Protein AF-A0A1H6VCT8-F1 (afdb_monomer)

Mean predicted aligned error: 5.09 Å

pLDDT: mean 87.98, std 8.82, range [51.94, 96.19]

Solvent-accessible surface area (backbone atoms only — not comparable to full-atom values): 5072 Å² total; per-residue (Å²): 130,86,76,87,53,93,90,56,72,68,32,26,69,45,36,81,52,72,86,54,20,77,40,52,55,75,88,52,84,38,70,46,77,66,42,84,67,85,77,36,32,44,31,33,34,51,40,63,90,72,39,46,74,32,55,23,43,39,30,79,45,73,96,67,20,35,36,43,33,40,37,60,88,94,50,69,50,73,45,78,43,71,60,89,128

Structure (mmCIF, N/CA/C/O backbone):
data_AF-A0A1H6VCT8-F1
#
_entry.id   AF-A0A1H6VCT8-F1
#
loop_
_atom_site.group_PDB
_atom_site.id
_atom_site.type_symbol
_atom_site.label_atom_id
_atom_site.label_alt_id
_atom_site.label_comp_id
_atom_site.label_asym_id
_atom_site.label_entity_id
_atom_site.label_seq_id
_atom_site.pdbx_PDB_ins_code
_atom_site.Cartn_x
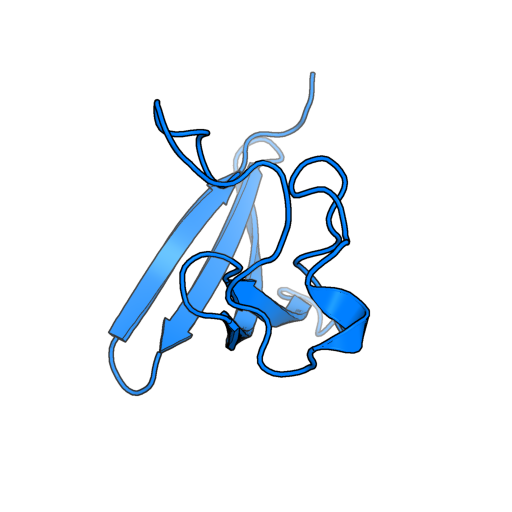_atom_site.Cartn_y
_atom_site.Cartn_z
_atom_site.occupancy
_atom_site.B_iso_or_equiv
_atom_site.auth_seq_id
_atom_site.auth_comp_id
_atom_site.auth_asym_id
_atom_site.auth_atom_id
_atom_site.pdbx_PDB_model_num
ATOM 1 N N . MET A 1 1 ? 3.917 8.835 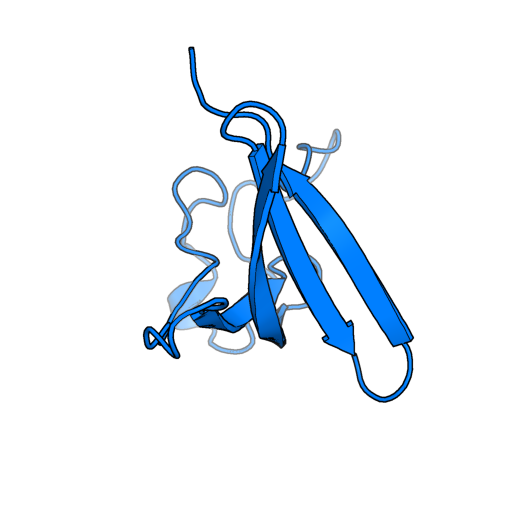-0.758 1.00 51.94 1 MET A N 1
ATOM 2 C CA . MET A 1 1 ? 4.455 8.736 -2.132 1.00 51.94 1 MET A CA 1
ATOM 3 C C . MET A 1 1 ? 5.928 8.375 -2.095 1.00 51.94 1 MET A C 1
ATOM 5 O O . MET A 1 1 ? 6.671 8.958 -1.309 1.00 51.94 1 MET A O 1
ATOM 9 N N . VAL A 1 2 ? 6.344 7.416 -2.922 1.00 59.94 2 VAL A N 1
ATOM 10 C CA . VAL A 1 2 ? 7.765 7.206 -3.220 1.00 59.94 2 VAL A CA 1
ATOM 11 C C . VAL A 1 2 ? 8.211 8.432 -4.009 1.00 59.94 2 VAL A C 1
ATOM 13 O O . VAL A 1 2 ? 7.715 8.665 -5.105 1.00 59.94 2 VAL A O 1
ATOM 16 N N . LYS A 1 3 ? 9.065 9.275 -3.422 1.00 63.03 3 LYS A N 1
ATOM 17 C CA . LYS A 1 3 ? 9.623 10.416 -4.153 1.00 63.03 3 LYS A CA 1
ATOM 18 C C . LYS A 1 3 ? 10.491 9.866 -5.295 1.00 63.03 3 LYS A C 1
ATOM 20 O O . LYS A 1 3 ? 11.369 9.047 -4.995 1.00 63.03 3 LYS A O 1
ATOM 25 N N . PRO A 1 4 ? 10.262 10.274 -6.558 1.00 63.06 4 PRO A N 1
ATOM 26 C CA . PRO A 1 4 ? 11.150 9.920 -7.657 1.00 63.06 4 PRO A CA 1
ATOM 27 C C . PRO A 1 4 ? 12.571 10.366 -7.311 1.00 63.06 4 PRO A C 1
ATOM 29 O O . PRO A 1 4 ? 12.771 11.489 -6.847 1.00 63.06 4 PRO A O 1
ATOM 32 N N . ARG A 1 5 ? 13.551 9.479 -7.483 1.00 68.31 5 ARG A N 1
ATOM 33 C CA . ARG A 1 5 ? 14.969 9.837 -7.366 1.00 68.31 5 ARG A CA 1
ATOM 34 C C . ARG A 1 5 ? 15.531 10.010 -8.778 1.00 68.31 5 ARG A C 1
ATOM 36 O O . ARG A 1 5 ? 15.137 9.234 -9.650 1.00 68.31 5 ARG A O 1
ATOM 43 N N . PRO A 1 6 ? 16.446 10.961 -9.017 1.00 74.75 6 PRO A N 1
ATOM 44 C CA . PRO A 1 6 ? 17.202 10.999 -10.265 1.00 74.75 6 PRO A CA 1
ATOM 45 C C . PRO A 1 6 ? 17.845 9.629 -10.534 1.00 74.75 6 PRO 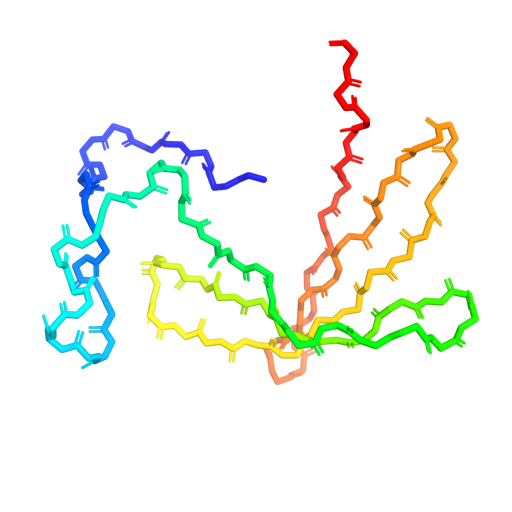A C 1
ATOM 47 O O . PRO A 1 6 ? 18.455 9.052 -9.635 1.00 74.75 6 PRO A O 1
ATOM 50 N N . GLY A 1 7 ? 17.639 9.076 -11.732 1.00 76.38 7 GLY A N 1
ATOM 51 C CA . GLY A 1 7 ? 18.131 7.744 -12.110 1.00 76.38 7 GLY A CA 1
ATOM 52 C C . GLY A 1 7 ? 17.320 6.553 -11.577 1.00 76.38 7 GLY A C 1
ATOM 53 O O . GLY A 1 7 ? 17.725 5.411 -11.784 1.00 76.38 7 GLY A O 1
ATOM 54 N N . ALA A 1 8 ? 16.186 6.771 -10.900 1.00 77.56 8 ALA A N 1
ATOM 55 C CA . ALA A 1 8 ? 15.305 5.668 -10.520 1.00 77.56 8 ALA A CA 1
ATOM 56 C C . ALA A 1 8 ? 14.668 5.019 -11.766 1.00 77.56 8 ALA A C 1
ATOM 58 O O . ALA A 1 8 ? 14.257 5.742 -12.678 1.00 77.56 8 ALA A O 1
ATOM 59 N N . PRO A 1 9 ? 14.527 3.680 -11.797 1.00 81.44 9 PRO A N 1
ATOM 60 C CA . PRO A 1 9 ? 13.823 2.988 -12.870 1.00 81.44 9 PRO A CA 1
ATOM 61 C C . PRO A 1 9 ? 12.407 3.537 -13.070 1.00 81.44 9 PRO A C 1
ATOM 63 O O . PRO A 1 9 ? 11.672 3.753 -12.104 1.00 81.44 9 PRO A O 1
ATOM 66 N N . ALA A 1 10 ? 12.013 3.729 -14.330 1.00 88.69 10 ALA A N 1
ATOM 67 C CA . ALA A 1 10 ? 10.657 4.156 -14.682 1.00 88.69 10 ALA A CA 1
ATOM 68 C C . ALA A 1 10 ? 9.611 3.046 -14.463 1.00 88.69 10 ALA A C 1
ATOM 70 O O . ALA A 1 10 ? 8.414 3.328 -14.364 1.00 88.69 10 ALA A O 1
ATOM 71 N N . THR A 1 11 ? 10.062 1.792 -14.364 1.00 92.88 11 THR A N 1
ATOM 72 C CA . THR A 1 11 ? 9.230 0.595 -14.218 1.00 92.88 11 THR A CA 1
ATOM 73 C C . THR A 1 11 ? 9.606 -0.224 -12.983 1.00 92.88 11 THR A C 1
ATOM 75 O O . THR A 1 11 ? 10.683 -0.045 -12.415 1.00 92.88 11 THR A O 1
ATOM 78 N N . ASP A 1 12 ? 8.722 -1.130 -12.563 1.00 92.62 12 ASP A N 1
ATOM 79 C CA . ASP A 1 12 ? 8.819 -1.962 -11.352 1.00 92.62 12 ASP A CA 1
ATOM 80 C C . ASP A 1 12 ? 9.890 -3.076 -11.425 1.00 92.62 12 ASP A C 1
ATOM 82 O O . ASP A 1 12 ? 9.634 -4.242 -11.137 1.00 92.62 12 ASP A O 1
ATOM 86 N N . VAL A 1 13 ? 11.120 -2.740 -11.820 1.00 94.19 13 VAL A N 1
ATOM 87 C CA . VAL A 1 13 ? 12.206 -3.696 -12.117 1.00 94.19 13 VAL A CA 1
ATOM 88 C C . VAL A 1 13 ? 1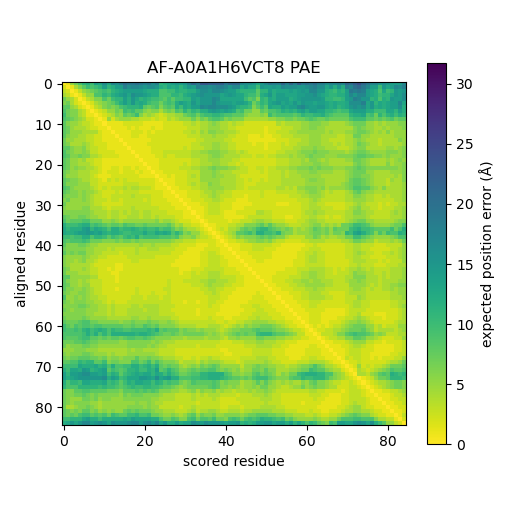2.562 -4.644 -10.967 1.00 94.19 13 VAL A C 1
ATOM 90 O O . VAL A 1 13 ? 13.064 -5.737 -11.216 1.00 94.19 13 VAL A O 1
ATOM 93 N N . ASN A 1 14 ? 12.285 -4.252 -9.721 1.00 93.12 14 ASN A N 1
ATOM 94 C CA . ASN A 1 14 ? 12.575 -5.059 -8.535 1.00 93.12 14 ASN A CA 1
ATOM 95 C C . ASN A 1 14 ? 11.458 -6.050 -8.193 1.00 93.12 14 ASN A C 1
ATOM 97 O O . ASN A 1 14 ? 11.591 -6.783 -7.212 1.00 93.12 14 ASN A O 1
ATOM 101 N N . ASN A 1 15 ? 10.356 -6.074 -8.949 1.00 94.69 15 ASN A N 1
ATOM 102 C CA . ASN A 1 15 ? 9.263 -6.989 -8.665 1.00 94.69 15 ASN A CA 1
ATOM 103 C C . ASN A 1 15 ? 9.759 -8.450 -8.725 1.00 94.69 15 ASN A C 1
ATOM 105 O O . ASN A 1 15 ? 10.428 -8.831 -9.697 1.00 94.69 15 ASN A O 1
ATOM 109 N N . PRO A 1 16 ? 9.460 -9.290 -7.718 1.00 94.12 16 PRO A N 1
ATOM 110 C CA . PRO A 1 16 ? 9.835 -10.700 -7.751 1.00 94.12 16 PRO A CA 1
ATOM 111 C C . PRO A 1 16 ? 9.211 -11.434 -8.944 1.00 94.12 16 PRO A C 1
ATOM 113 O O . PRO A 1 16 ? 9.869 -12.294 -9.528 1.00 94.12 16 PRO A O 1
ATOM 116 N N . ASP A 1 17 ? 7.999 -11.055 -9.360 1.00 94.81 17 ASP A N 1
ATOM 117 C CA . ASP A 1 17 ? 7.381 -11.561 -10.581 1.00 94.81 17 ASP A CA 1
ATOM 118 C C . ASP A 1 17 ? 7.909 -10.797 -11.804 1.00 94.81 17 ASP A C 1
ATOM 120 O O . ASP A 1 17 ? 7.652 -9.604 -11.989 1.00 94.81 17 ASP A O 1
ATOM 124 N N . ALA A 1 18 ? 8.623 -11.510 -12.677 1.00 94.50 18 ALA A N 1
ATOM 125 C CA . ALA A 1 18 ? 9.177 -10.963 -13.910 1.00 94.50 18 ALA A CA 1
ATOM 126 C C . ALA A 1 18 ? 8.111 -10.332 -14.821 1.00 94.50 18 ALA A C 1
ATOM 128 O O . ALA A 1 18 ? 8.397 -9.336 -15.486 1.00 94.50 18 ALA A O 1
ATOM 129 N N . LYS A 1 19 ? 6.876 -10.851 -14.813 1.00 96.19 19 LYS A N 1
ATOM 130 C CA . LYS A 1 19 ? 5.771 -10.332 -15.635 1.00 96.19 19 LYS A CA 1
ATOM 131 C C . LYS A 1 19 ? 5.311 -8.947 -15.183 1.00 96.19 19 LYS A C 1
ATOM 133 O O . LYS A 1 19 ? 4.776 -8.184 -15.980 1.00 96.19 19 LYS A O 1
ATOM 138 N N . LEU A 1 20 ? 5.531 -8.604 -13.914 1.00 94.56 20 LEU A N 1
ATOM 139 C CA . LEU A 1 20 ? 5.119 -7.325 -13.340 1.00 94.56 20 LEU A CA 1
ATOM 140 C C . LEU A 1 20 ? 6.191 -6.235 -13.480 1.00 94.56 20 LEU A C 1
ATOM 142 O O . LEU A 1 20 ? 5.868 -5.059 -13.324 1.00 94.56 20 LEU A O 1
ATOM 146 N N . ARG A 1 21 ? 7.434 -6.589 -13.843 1.00 94.81 21 ARG A N 1
ATOM 147 C CA . ARG A 1 21 ? 8.573 -5.652 -13.911 1.00 94.81 21 ARG A CA 1
ATOM 148 C C . ARG A 1 21 ? 8.445 -4.550 -14.961 1.00 94.81 21 ARG A C 1
ATOM 150 O O . ARG A 1 21 ? 9.107 -3.521 -14.852 1.00 94.81 21 ARG A O 1
ATOM 157 N N . ALA A 1 22 ? 7.597 -4.752 -15.967 1.00 94.12 22 ALA A N 1
ATO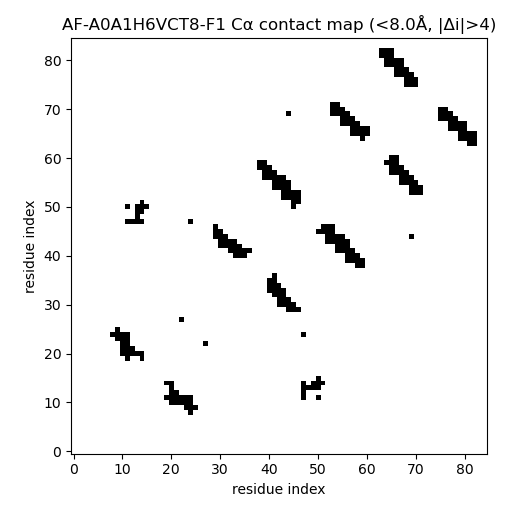M 158 C CA . ALA A 1 22 ? 7.333 -3.770 -17.017 1.00 94.12 22 ALA A CA 1
ATOM 159 C C . ALA A 1 22 ? 6.313 -2.690 -16.604 1.00 94.12 22 ALA A C 1
ATOM 161 O O . ALA A 1 22 ? 6.108 -1.726 -17.338 1.00 94.12 22 ALA A O 1
ATOM 162 N N . ARG A 1 23 ? 5.660 -2.827 -15.440 1.00 93.94 23 ARG A N 1
ATOM 163 C CA . ARG A 1 23 ? 4.644 -1.870 -14.982 1.00 93.94 23 ARG A CA 1
ATOM 164 C C . ARG A 1 23 ? 5.263 -0.500 -14.684 1.00 93.94 23 ARG A C 1
ATOM 166 O O . ARG A 1 23 ? 6.290 -0.460 -14.006 1.00 93.94 23 ARG A O 1
ATOM 173 N N . PRO A 1 24 ? 4.630 0.613 -15.095 1.00 92.19 24 PRO A N 1
ATOM 174 C CA . PRO A 1 24 ? 5.074 1.954 -14.725 1.00 92.19 24 PRO A CA 1
ATOM 175 C C . PRO A 1 24 ? 5.066 2.172 -13.206 1.00 92.19 24 PRO A C 1
ATOM 177 O O . PRO A 1 24 ? 4.136 1.753 -12.517 1.00 92.19 24 PRO A O 1
ATOM 180 N N . MET A 1 25 ? 6.077 2.873 -12.685 1.00 89.44 25 MET A N 1
ATOM 181 C CA . MET A 1 25 ? 6.136 3.251 -11.264 1.00 89.44 25 MET A CA 1
ATOM 182 C C . MET A 1 25 ? 5.057 4.273 -10.883 1.00 89.44 25 MET A C 1
ATOM 184 O O . MET A 1 25 ? 4.528 4.250 -9.771 1.00 89.44 25 MET A O 1
ATOM 188 N N . ILE A 1 26 ? 4.730 5.188 -11.796 1.00 88.19 26 ILE A N 1
ATOM 189 C CA . ILE A 1 26 ? 3.658 6.167 -11.602 1.00 88.19 26 ILE A CA 1
ATOM 190 C C . ILE A 1 26 ? 2.314 5.497 -11.888 1.00 88.19 26 ILE A C 1
ATOM 192 O O . ILE A 1 26 ? 2.161 4.810 -12.892 1.00 88.19 26 ILE A O 1
ATOM 196 N N . GLY A 1 27 ? 1.345 5.689 -10.988 1.00 87.56 27 GLY A N 1
ATOM 197 C CA . GLY A 1 27 ? 0.041 5.019 -11.050 1.00 87.56 27 GLY A CA 1
ATOM 198 C C . GLY A 1 27 ? 0.035 3.604 -10.462 1.00 87.56 27 GLY A C 1
ATOM 199 O O . GLY A 1 27 ? -1.007 2.956 -10.440 1.00 87.56 27 GLY A O 1
ATOM 200 N N . LEU A 1 28 ? 1.172 3.124 -9.946 1.00 90.81 28 LEU A N 1
ATOM 201 C CA . LEU A 1 28 ? 1.280 1.797 -9.352 1.00 90.81 28 LEU A CA 1
ATOM 202 C C . LEU A 1 28 ? 0.407 1.683 -8.084 1.00 90.81 28 LEU A C 1
ATOM 204 O O . LEU A 1 28 ? 0.637 2.426 -7.122 1.00 90.81 28 LEU A O 1
ATOM 208 N N . PRO A 1 29 ? -0.545 0.735 -8.012 1.00 91.31 29 PRO A N 1
ATOM 209 C CA . PRO A 1 29 ? -1.266 0.469 -6.775 1.00 91.31 29 PRO A CA 1
ATOM 210 C C . PRO A 1 29 ? -0.311 -0.172 -5.763 1.00 91.31 29 PRO A C 1
ATOM 212 O O . PRO A 1 29 ? 0.148 -1.300 -5.951 1.00 91.31 29 PRO A O 1
ATOM 215 N N . ILE A 1 30 ? 0.004 0.566 -4.695 1.00 92.06 30 ILE A N 1
ATOM 216 C CA . ILE A 1 30 ? 0.891 0.101 -3.615 1.00 92.06 30 ILE A CA 1
ATOM 217 C C . ILE A 1 30 ? 0.141 -0.334 -2.356 1.00 92.06 30 ILE A C 1
ATOM 219 O O . ILE A 1 30 ? 0.734 -0.998 -1.516 1.00 92.06 30 ILE A O 1
ATOM 223 N N . LEU A 1 31 ? -1.131 0.034 -2.202 1.00 93.06 31 LEU A N 1
ATOM 224 C CA . LEU A 1 31 ? -1.984 -0.392 -1.092 1.00 93.06 31 LEU A CA 1
ATOM 225 C C . LEU A 1 31 ? -2.952 -1.463 -1.593 1.00 93.06 31 LEU A C 1
ATOM 227 O O . LEU A 1 31 ? -3.580 -1.277 -2.633 1.00 93.06 31 LEU A O 1
ATOM 231 N N . SER A 1 32 ? -3.076 -2.576 -0.871 1.00 94.50 32 SER A N 1
ATOM 232 C CA . SER A 1 32 ? -3.975 -3.665 -1.261 1.00 94.50 32 SER A CA 1
ATOM 233 C C . SER A 1 32 ? -4.530 -4.440 -0.069 1.00 94.50 32 SER A C 1
ATOM 235 O O . SER A 1 32 ? -3.907 -4.518 0.993 1.00 94.50 32 SER A O 1
ATOM 237 N N . GLY A 1 33 ? -5.721 -5.017 -0.263 1.00 94.69 33 GLY A N 1
ATOM 238 C CA . GLY A 1 33 ? -6.370 -5.899 0.710 1.00 94.69 33 GLY A CA 1
ATOM 239 C C . GLY A 1 33 ? -6.701 -5.218 2.035 1.00 94.69 33 GLY A C 1
ATOM 240 O O . GLY A 1 33 ? -6.539 -5.837 3.081 1.00 94.69 33 GLY A O 1
ATOM 241 N N . PHE A 1 34 ? -7.084 -3.940 1.998 1.00 94.44 34 PHE A N 1
ATOM 242 C CA . PHE A 1 34 ? -7.495 -3.227 3.199 1.00 94.44 34 PHE A CA 1
ATOM 243 C C . PHE A 1 34 ? -8.923 -3.598 3.589 1.00 94.44 34 PHE A C 1
ATOM 245 O O . PHE A 1 34 ? -9.833 -3.500 2.770 1.00 94.44 34 PHE A O 1
ATOM 252 N N . SER A 1 35 ? -9.102 -3.983 4.847 1.00 94.19 35 SER A N 1
ATOM 253 C CA . SER A 1 35 ? -10.404 -4.135 5.492 1.00 94.19 35 SER A CA 1
ATOM 254 C C . SER A 1 35 ? -10.587 -3.051 6.547 1.00 94.19 35 SER A C 1
ATOM 256 O O . SER A 1 35 ? -9.636 -2.720 7.263 1.00 94.19 35 SER A O 1
ATOM 258 N N . ASP A 1 36 ? -11.804 -2.525 6.650 1.00 90.44 36 ASP A N 1
ATOM 259 C CA . ASP A 1 36 ? -12.193 -1.605 7.716 1.00 90.44 36 ASP A CA 1
ATOM 260 C C . ASP A 1 36 ? -12.330 -2.356 9.044 1.00 90.44 36 ASP A C 1
ATOM 262 O O . ASP A 1 36 ? -13.020 -3.373 9.115 1.00 90.44 36 ASP A O 1
ATOM 266 N N . ALA A 1 37 ? -11.626 -1.883 10.070 1.00 84.31 37 ALA A N 1
ATOM 267 C CA . ALA A 1 37 ? -11.684 -2.398 11.433 1.00 84.31 37 ALA A CA 1
ATOM 268 C C . ALA A 1 37 ? -12.178 -1.323 12.424 1.00 84.31 37 ALA A C 1
ATOM 270 O O . ALA A 1 37 ? -11.866 -1.384 13.613 1.00 84.31 37 ALA A O 1
ATOM 271 N N . GLY A 1 38 ? -12.935 -0.330 11.944 1.00 86.25 38 GLY A N 1
ATOM 272 C CA . GLY A 1 38 ? -13.488 0.767 12.732 1.00 86.25 38 GLY A CA 1
ATOM 273 C C . GLY A 1 38 ? -12.565 1.981 12.739 1.00 86.25 38 GLY A C 1
ATOM 274 O O . GLY A 1 38 ? -12.694 2.882 11.914 1.00 86.25 38 GLY A O 1
ATOM 275 N N . GLU A 1 39 ? -11.624 2.028 13.682 1.00 87.44 39 GLU A N 1
ATOM 276 C CA . GLU A 1 39 ? -10.708 3.175 13.826 1.00 87.44 39 GLU A CA 1
ATOM 277 C C . GLU A 1 39 ? -9.514 3.128 12.859 1.00 87.44 39 GLU A C 1
ATOM 279 O O . GLU A 1 39 ? -8.835 4.132 12.614 1.00 87.44 39 GLU A O 1
ATOM 284 N N . GLU A 1 40 ? -9.249 1.954 12.294 1.00 93.31 40 GLU A N 1
ATOM 285 C CA . GLU A 1 40 ? -8.108 1.699 11.432 1.00 93.31 40 GLU A CA 1
ATOM 286 C C . GLU A 1 40 ? -8.476 0.763 10.282 1.00 93.31 40 GLU A C 1
ATOM 288 O O . GLU A 1 40 ? -9.334 -0.110 10.406 1.00 93.31 40 GLU A O 1
ATOM 293 N N . TRP A 1 41 ? -7.757 0.894 9.171 1.00 95.12 41 TRP A N 1
ATOM 294 C CA . TRP A 1 41 ? -7.784 -0.086 8.095 1.00 95.12 41 TRP A CA 1
ATOM 295 C C . TR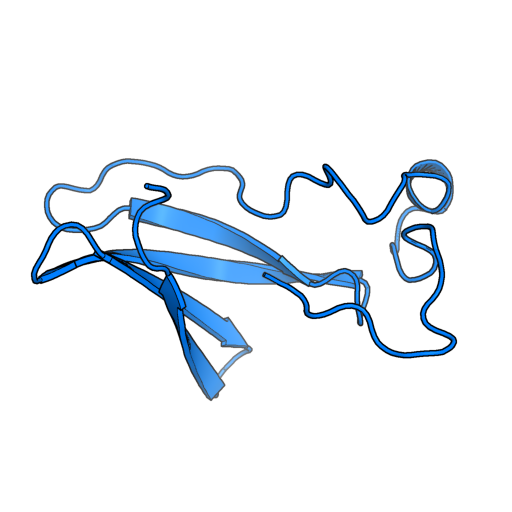P A 1 41 ? -6.513 -0.916 8.130 1.00 95.12 41 TRP A C 1
ATOM 297 O O . TRP A 1 41 ? -5.401 -0.387 8.227 1.00 95.12 41 TRP A O 1
ATOM 307 N N . ARG A 1 42 ? -6.664 -2.230 7.993 1.00 94.31 42 ARG A N 1
ATOM 308 C CA . ARG A 1 42 ? -5.549 -3.183 8.003 1.00 94.31 42 ARG A CA 1
ATOM 309 C C . ARG A 1 42 ? -5.438 -3.843 6.643 1.00 94.31 42 ARG A C 1
ATOM 311 O O . ARG A 1 42 ? -6.429 -4.326 6.117 1.00 94.31 42 ARG A O 1
ATOM 318 N N . GLY A 1 43 ? -4.232 -3.867 6.089 1.00 94.56 43 GLY A N 1
ATOM 319 C CA . GLY A 1 43 ? -3.975 -4.410 4.760 1.00 94.56 43 GLY A CA 1
ATOM 320 C C . GLY A 1 43 ? -2.489 -4.596 4.495 1.00 94.56 43 GLY A C 1
ATOM 321 O O . GLY A 1 43 ? -1.698 -4.891 5.403 1.00 94.56 43 GLY A O 1
ATOM 322 N N . ARG A 1 44 ? -2.089 -4.439 3.233 1.00 94.25 44 ARG A N 1
ATOM 323 C CA . ARG A 1 44 ? -0.700 -4.588 2.792 1.00 94.25 44 ARG A CA 1
ATOM 324 C C . ARG A 1 44 ? -0.222 -3.365 2.025 1.00 94.25 44 ARG A C 1
ATOM 326 O O . ARG A 1 44 ? -0.986 -2.737 1.298 1.00 94.25 44 ARG A O 1
ATOM 333 N N . ILE A 1 45 ? 1.066 -3.066 2.169 1.00 93.00 45 ILE A N 1
ATOM 334 C CA . ILE A 1 45 ? 1.768 -2.048 1.385 1.00 93.00 45 ILE A CA 1
ATOM 335 C C . ILE A 1 45 ? 2.922 -2.681 0.608 1.00 93.00 45 ILE A C 1
ATOM 337 O O . ILE A 1 45 ? 3.729 -3.408 1.184 1.00 93.00 45 ILE A O 1
ATOM 341 N N . TYR A 1 46 ? 2.995 -2.428 -0.695 1.00 92.44 46 TYR A N 1
ATOM 342 C CA . TYR A 1 46 ? 4.092 -2.836 -1.571 1.00 92.44 46 TYR A CA 1
ATOM 343 C C . TYR A 1 46 ? 5.161 -1.740 -1.654 1.00 92.44 46 TYR A C 1
ATOM 345 O O . TYR A 1 46 ? 4.838 -0.569 -1.858 1.00 92.44 46 TYR A O 1
ATOM 353 N N . ASP A 1 47 ? 6.430 -2.122 -1.510 1.00 89.75 47 ASP A N 1
ATOM 354 C CA . ASP A 1 47 ? 7.582 -1.253 -1.735 1.00 89.75 47 ASP A CA 1
ATOM 355 C C . ASP A 1 47 ? 8.300 -1.642 -3.044 1.00 89.75 47 ASP A C 1
ATOM 357 O O . ASP A 1 47 ? 9.105 -2.578 -3.059 1.00 89.75 47 ASP A O 1
ATOM 361 N N . PRO A 1 48 ? 8.078 -0.904 -4.147 1.00 89.81 48 PRO A N 1
ATOM 362 C CA . PRO A 1 48 ? 8.718 -1.192 -5.432 1.00 89.81 48 PRO A CA 1
ATOM 363 C C . PRO A 1 48 ? 10.242 -0.976 -5.421 1.00 89.81 48 PRO A C 1
ATOM 365 O O . PRO A 1 48 ? 10.949 -1.374 -6.347 1.00 89.81 48 PRO A O 1
ATOM 368 N N . ARG A 1 49 ? 10.800 -0.349 -4.374 1.00 86.38 49 ARG A N 1
ATOM 369 C CA . ARG A 1 49 ? 12.255 -0.152 -4.257 1.00 86.38 49 ARG A CA 1
ATOM 370 C C . ARG A 1 49 ? 12.988 -1.442 -3.911 1.00 86.38 49 ARG A C 1
ATOM 372 O O . ARG A 1 49 ? 14.184 -1.526 -4.160 1.00 86.38 49 ARG A O 1
ATOM 379 N N . ASN A 1 50 ? 12.301 -2.411 -3.310 1.00 88.81 50 ASN A N 1
ATOM 380 C CA . ASN A 1 50 ? 12.888 -3.692 -2.923 1.00 88.81 50 ASN A CA 1
ATOM 381 C C . ASN A 1 50 ? 12.022 -4.908 -3.296 1.00 88.81 50 ASN A C 1
ATOM 383 O O . ASN A 1 50 ? 12.401 -6.030 -2.965 1.00 88.81 50 ASN A O 1
ATOM 387 N N . GLY A 1 51 ? 10.877 -4.697 -3.954 1.00 91.12 51 GLY A N 1
ATOM 388 C CA . GLY A 1 51 ? 10.004 -5.762 -4.441 1.00 91.12 51 GLY A CA 1
ATOM 389 C C . GLY A 1 51 ? 9.202 -6.476 -3.352 1.00 91.12 51 GLY A C 1
ATOM 390 O O . GLY A 1 51 ? 8.671 -7.557 -3.599 1.00 91.12 51 GLY A O 1
ATOM 391 N N . LYS A 1 52 ? 9.117 -5.927 -2.133 1.00 90.56 52 LYS A N 1
ATOM 392 C CA . LYS A 1 52 ? 8.492 -6.611 -0.989 1.00 90.56 52 LYS A CA 1
ATOM 393 C C . LYS A 1 52 ? 7.173 -5.973 -0.583 1.00 90.56 52 LYS A C 1
ATOM 395 O O . LYS A 1 52 ? 6.974 -4.767 -0.691 1.00 90.56 52 LYS A O 1
ATOM 400 N N . SER A 1 53 ? 6.278 -6.799 -0.046 1.00 91.44 53 SER A N 1
ATOM 401 C CA . SER A 1 53 ? 5.024 -6.349 0.559 1.00 91.44 53 SER A CA 1
ATOM 402 C C . SER A 1 53 ? 5.021 -6.566 2.066 1.00 91.44 53 SER A C 1
ATOM 404 O O . SER A 1 53 ? 5.377 -7.639 2.556 1.00 91.44 53 SER A O 1
ATOM 406 N N . TYR A 1 54 ? 4.531 -5.570 2.793 1.00 90.94 54 TYR A N 1
ATOM 407 C CA . TYR A 1 54 ? 4.529 -5.514 4.249 1.00 90.94 54 TYR A CA 1
ATOM 408 C C . TYR A 1 54 ? 3.117 -5.377 4.800 1.00 90.94 54 TYR A C 1
ATOM 410 O O . TYR A 1 54 ? 2.224 -4.881 4.114 1.00 90.94 54 TYR A O 1
ATOM 418 N N . LYS A 1 55 ? 2.919 -5.788 6.058 1.00 92.38 55 LYS A N 1
ATOM 419 C CA . LYS A 1 55 ? 1.684 -5.474 6.786 1.00 92.38 55 LYS A CA 1
ATOM 420 C C . LYS A 1 55 ? 1.591 -3.960 6.951 1.00 92.38 55 LYS A C 1
ATOM 422 O O . LYS A 1 55 ? 2.580 -3.316 7.314 1.00 92.38 55 LYS A O 1
ATOM 427 N N . SER A 1 56 ? 0.410 -3.416 6.686 1.00 94.25 56 SER A N 1
ATOM 428 C CA . SER A 1 56 ? 0.149 -1.991 6.800 1.00 94.25 56 SER A CA 1
ATOM 429 C C . SER A 1 56 ? -1.113 -1.719 7.600 1.00 94.25 56 SER A C 1
ATOM 431 O O . SER A 1 56 ? -2.092 -2.459 7.513 1.00 94.25 56 SER A O 1
ATOM 433 N N . ILE A 1 57 ? -1.047 -0.653 8.389 1.00 94.25 57 ILE A N 1
ATOM 434 C CA . ILE A 1 57 ? -2.168 -0.096 9.132 1.00 94.25 57 ILE A CA 1
ATOM 435 C C . ILE A 1 57 ? -2.313 1.348 8.674 1.00 94.25 57 ILE A C 1
ATOM 437 O O . ILE A 1 57 ? -1.330 2.094 8.661 1.00 94.25 57 ILE A O 1
ATOM 441 N N . VAL A 1 58 ? -3.521 1.732 8.288 1.00 94.88 58 VAL A N 1
ATOM 442 C CA . VAL A 1 58 ? -3.869 3.108 7.952 1.00 94.88 58 VAL A CA 1
ATOM 443 C C . VAL A 1 58 ? -4.831 3.615 9.010 1.00 94.88 58 VAL A C 1
ATOM 445 O O . VAL A 1 58 ? -5.819 2.952 9.302 1.00 94.88 58 VAL A O 1
ATOM 448 N N . THR A 1 59 ? -4.557 4.786 9.573 1.00 94.69 59 THR A N 1
ATOM 449 C CA . THR A 1 59 ? -5.479 5.471 10.485 1.00 94.69 59 THR A CA 1
ATOM 450 C C . THR A 1 59 ? -5.775 6.878 9.994 1.00 94.69 59 THR A C 1
ATOM 452 O O . THR A 1 59 ? -4.969 7.495 9.283 1.00 94.69 59 THR A O 1
ATOM 455 N N . ARG A 1 60 ? -6.943 7.398 10.377 1.00 92.31 60 ARG A N 1
ATOM 456 C CA . ARG A 1 60 ? -7.272 8.813 10.187 1.00 92.31 60 ARG A CA 1
ATOM 457 C C . ARG A 1 60 ? -6.414 9.648 11.138 1.00 92.31 60 ARG A C 1
ATOM 459 O O . ARG A 1 60 ? -6.282 9.324 12.314 1.00 92.31 60 ARG A O 1
ATOM 466 N N . GLY A 1 61 ? -5.787 10.688 10.608 1.00 88.75 61 GLY A N 1
ATOM 467 C CA . GLY A 1 61 ? -5.107 11.713 11.388 1.00 88.75 61 GLY A CA 1
ATOM 468 C C . GLY A 1 61 ? -5.938 12.990 11.464 1.00 88.75 61 GLY A C 1
ATOM 469 O O . GLY A 1 61 ? -7.031 13.089 10.906 1.00 88.75 61 GLY A O 1
ATOM 470 N N . GLU A 1 62 ? -5.387 13.999 12.128 1.00 87.69 62 GLU A N 1
ATOM 471 C CA . GLU A 1 62 ? -5.995 15.327 12.208 1.00 87.69 62 GLU A CA 1
ATOM 472 C C . GLU A 1 62 ? -6.086 15.989 10.827 1.00 87.69 62 GLU A C 1
ATOM 474 O O . GLU A 1 62 ? -5.308 15.677 9.917 1.00 87.69 62 GLU A O 1
ATOM 479 N N . ASN A 1 63 ? -7.018 16.933 10.673 1.00 88.50 63 ASN A N 1
ATOM 480 C CA . ASN A 1 63 ? -7.155 17.771 9.476 1.00 88.50 63 ASN A CA 1
ATOM 481 C C . ASN A 1 63 ? -7.293 16.970 8.164 1.00 88.50 63 ASN A C 1
ATOM 483 O O . ASN A 1 63 ? -6.771 17.370 7.123 1.00 88.50 63 ASN A O 1
ATOM 487 N N . GLY A 1 64 ? -7.951 15.807 8.223 1.00 87.94 64 GLY A N 1
ATOM 488 C CA . GLY A 1 64 ? -8.162 14.935 7.063 1.00 87.94 64 GLY A CA 1
ATOM 489 C C . GLY A 1 64 ? -6.899 14.222 6.567 1.00 87.94 64 GLY A C 1
ATOM 490 O O . GLY A 1 64 ? -6.886 13.705 5.451 1.00 87.94 64 GLY A O 1
ATOM 491 N N . THR A 1 65 ? -5.821 14.200 7.357 1.00 92.94 65 THR A N 1
ATOM 492 C CA . THR A 1 65 ? -4.609 13.446 7.011 1.00 92.94 65 THR A CA 1
ATOM 493 C C . THR A 1 65 ? -4.810 11.942 7.197 1.00 92.94 65 THR A C 1
ATOM 495 O O . THR A 1 65 ? -5.693 11.490 7.925 1.00 92.94 65 THR A O 1
ATOM 498 N N . LEU A 1 66 ? -3.958 11.148 6.552 1.00 93.25 66 LEU A N 1
ATOM 499 C CA . LEU A 1 66 ? -3.862 9.707 6.773 1.00 93.25 66 LEU A CA 1
ATOM 500 C C . LEU A 1 66 ? -2.488 9.362 7.337 1.00 93.25 66 LEU A C 1
ATOM 502 O O . LEU A 1 66 ? -1.463 9.816 6.827 1.00 93.25 66 LEU A O 1
ATOM 506 N N . ARG A 1 67 ? -2.450 8.517 8.365 1.00 93.94 67 ARG A N 1
ATOM 507 C CA . ARG A 1 67 ? -1.211 7.929 8.881 1.00 93.94 67 ARG A CA 1
ATOM 508 C C . ARG A 1 67 ? -1.090 6.524 8.314 1.00 93.94 67 ARG A C 1
ATOM 510 O O . ARG A 1 67 ? -1.847 5.637 8.683 1.00 93.94 67 ARG A O 1
ATOM 517 N N . VAL A 1 68 ? -0.134 6.322 7.416 1.00 92.94 68 VAL A N 1
ATOM 518 C CA . VAL A 1 68 ? 0.131 5.034 6.767 1.00 92.94 68 VAL A CA 1
ATOM 519 C C . VAL A 1 68 ? 1.351 4.406 7.423 1.00 92.94 68 VAL A C 1
ATOM 521 O O . VAL A 1 68 ? 2.483 4.836 7.195 1.00 92.94 68 VAL A O 1
ATOM 524 N N . LYS A 1 69 ? 1.129 3.397 8.262 1.00 91.81 69 LYS A N 1
ATOM 525 C CA . LYS A 1 69 ? 2.176 2.643 8.955 1.00 91.81 69 LYS A CA 1
ATOM 526 C C . LYS A 1 69 ? 2.486 1.369 8.178 1.00 91.81 69 LYS A C 1
ATOM 528 O O . LY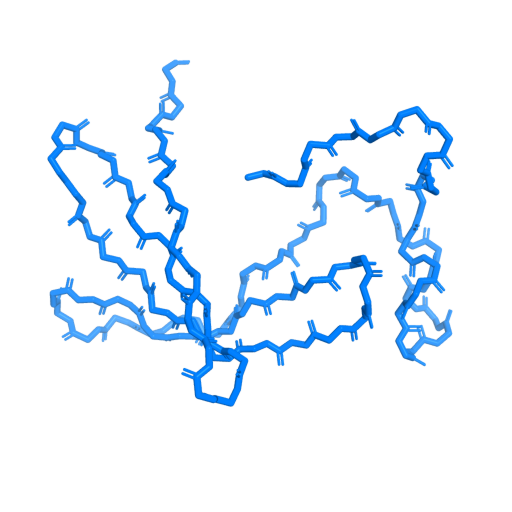S A 1 69 ? 1.578 0.607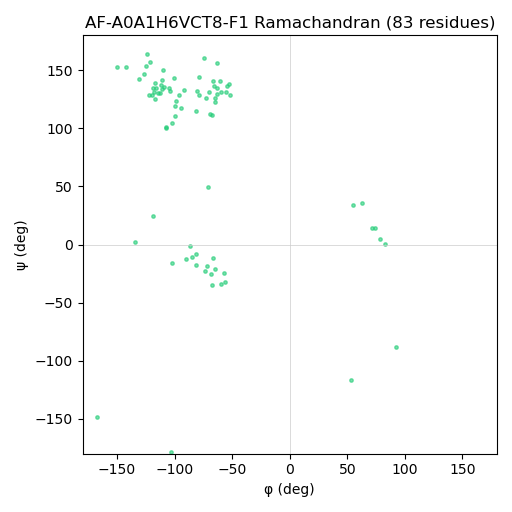 7.855 1.00 91.81 69 LYS A O 1
ATOM 533 N N . GLY A 1 70 ? 3.759 1.124 7.888 1.00 87.56 70 GLY A N 1
ATOM 534 C CA . GLY A 1 70 ? 4.268 -0.141 7.358 1.00 87.56 70 GLY A CA 1
ATOM 535 C C . GLY A 1 70 ? 5.273 -0.744 8.335 1.00 87.56 70 GLY A C 1
ATOM 536 O O . GLY A 1 70 ? 6.133 -0.025 8.842 1.00 87.56 70 GLY A O 1
ATOM 537 N N . CYS A 1 71 ? 5.167 -2.042 8.614 1.00 82.62 71 CYS A N 1
ATOM 538 C CA . CYS A 1 71 ? 6.078 -2.738 9.528 1.00 82.62 71 CYS A CA 1
ATOM 539 C C . CYS A 1 71 ? 6.867 -3.834 8.806 1.00 82.62 71 CYS A C 1
ATOM 541 O O . CYS A 1 71 ? 6.292 -4.732 8.185 1.00 82.62 71 CYS A O 1
ATOM 543 N N . VAL A 1 72 ? 8.191 -3.764 8.921 1.00 78.00 72 VAL A N 1
ATOM 544 C CA . VAL A 1 72 ? 9.156 -4.757 8.454 1.00 78.00 72 VAL A CA 1
ATOM 545 C C . VAL A 1 72 ? 9.718 -5.472 9.677 1.00 78.00 72 VAL A C 1
ATOM 547 O O . VAL A 1 72 ? 10.604 -4.953 10.353 1.00 78.00 72 VAL A O 1
ATOM 550 N N . SER A 1 73 ? 9.204 -6.669 9.970 1.00 74.88 73 SER A N 1
ATOM 551 C CA . SER A 1 73 ? 9.551 -7.399 11.197 1.00 74.88 73 SER A CA 1
ATOM 552 C C . SER A 1 73 ? 9.335 -6.512 12.441 1.00 74.88 73 SER A C 1
ATOM 554 O O . SER A 1 73 ? 8.207 -6.081 12.676 1.00 74.88 73 SER A O 1
ATOM 556 N N . PHE A 1 74 ? 10.389 -6.186 13.191 1.00 75.81 74 PHE A N 1
ATOM 557 C CA . PHE A 1 74 ? 10.364 -5.328 14.381 1.00 75.81 74 PHE A CA 1
ATOM 558 C C . PHE A 1 74 ? 10.454 -3.818 14.087 1.00 75.81 74 PHE A C 1
ATOM 560 O O . PHE A 1 74 ? 10.234 -3.009 14.984 1.00 75.81 74 PHE A O 1
ATOM 567 N N . ILE A 1 75 ? 10.753 -3.406 12.849 1.00 77.44 75 ILE A N 1
ATOM 568 C CA . ILE A 1 75 ? 10.899 -1.990 12.484 1.00 77.44 75 ILE A CA 1
ATOM 569 C C . ILE A 1 75 ? 9.619 -1.504 11.809 1.00 77.44 75 ILE A C 1
ATOM 571 O O . ILE A 1 75 ? 9.257 -1.975 10.734 1.00 77.44 75 ILE A O 1
ATOM 575 N N . CYS A 1 76 ? 8.954 -0.509 12.392 1.00 83.56 76 CYS A N 1
ATOM 576 C CA . CYS A 1 76 ? 7.808 0.149 11.770 1.00 83.56 76 CYS A CA 1
ATOM 577 C C . CYS A 1 76 ? 8.159 1.573 11.338 1.00 83.56 76 CYS A C 1
ATOM 579 O O . CYS A 1 76 ? 8.737 2.338 12.104 1.00 83.56 76 CYS A O 1
ATOM 581 N N . GLN A 1 77 ? 7.742 1.952 10.134 1.00 86.12 77 GLN A N 1
ATOM 582 C CA . GLN A 1 77 ? 7.806 3.326 9.645 1.00 86.12 77 GLN A CA 1
ATOM 583 C C . GLN A 1 77 ? 6.394 3.841 9.389 1.00 86.12 77 GLN A C 1
ATOM 585 O O . GLN A 1 77 ? 5.544 3.119 8.870 1.00 86.12 77 GLN A O 1
ATOM 590 N N . THR A 1 78 ? 6.140 5.095 9.759 1.00 90.19 78 THR A N 1
ATOM 591 C CA . THR A 1 78 ? 4.850 5.757 9.530 1.00 90.19 78 THR A CA 1
ATOM 592 C C . THR A 1 78 ? 5.051 6.950 8.618 1.00 90.19 78 THR A C 1
ATOM 594 O O . THR A 1 78 ? 5.922 7.776 8.868 1.00 90.19 78 THR A O 1
ATOM 597 N N . GLN A 1 79 ? 4.224 7.047 7.583 1.00 90.62 79 GLN A N 1
ATOM 598 C CA . GLN A 1 79 ? 4.164 8.192 6.686 1.00 90.62 79 GLN A CA 1
ATOM 599 C C . GLN A 1 79 ? 2.849 8.933 6.892 1.00 90.62 79 GLN A C 1
ATOM 601 O O . GLN A 1 79 ? 1.788 8.314 6.912 1.00 90.62 79 GLN A O 1
ATOM 606 N N . VAL A 1 80 ? 2.912 10.258 7.002 1.00 92.56 80 VAL A N 1
ATOM 607 C CA . VAL A 1 80 ? 1.717 11.107 7.057 1.00 92.56 80 VAL A CA 1
ATOM 608 C C . VAL A 1 80 ? 1.404 11.594 5.650 1.00 92.56 80 VAL A C 1
ATOM 610 O O . VAL A 1 80 ? 2.216 12.272 5.018 1.00 92.56 80 VAL A O 1
ATOM 613 N N . TRP A 1 81 ? 0.245 11.208 5.132 1.00 91.75 81 TRP A N 1
ATOM 614 C CA . TRP A 1 81 ? -0.258 11.643 3.838 1.00 91.75 81 TRP A CA 1
ATOM 615 C C . TRP A 1 81 ? -1.256 12.766 4.065 1.00 91.75 81 TRP A C 1
ATOM 617 O O . TRP A 1 81 ? -2.223 12.625 4.811 1.00 91.75 81 TRP A O 1
ATOM 627 N N . LYS A 1 82 ? -0.991 13.904 3.431 1.00 92.12 82 LYS A N 1
ATOM 628 C CA . LYS A 1 82 ? -1.920 15.027 3.425 1.00 92.12 82 LYS A CA 1
ATOM 629 C C . LYS A 1 82 ? -3.015 14.745 2.405 1.00 92.12 82 LYS A C 1
ATOM 631 O O . LYS A 1 82 ? -2.727 14.155 1.363 1.00 92.12 82 LYS A O 1
ATOM 636 N N . ALA A 1 83 ? -4.238 15.162 2.715 1.00 86.44 83 ALA A N 1
ATOM 637 C CA . ALA A 1 83 ? -5.322 15.146 1.746 1.00 86.44 83 ALA A CA 1
ATOM 638 C C . ALA A 1 83 ? -4.883 15.876 0.468 1.00 86.44 83 ALA A C 1
ATOM 640 O O . ALA A 1 83 ? -4.223 16.919 0.543 1.00 86.44 83 ALA A O 1
ATOM 641 N N . ALA A 1 84 ? -5.229 15.308 -0.688 1.00 81.56 84 ALA A N 1
ATOM 642 C CA . ALA A 1 84 ? -5.142 16.040 -1.942 1.00 81.56 84 ALA A CA 1
ATOM 643 C C . ALA A 1 84 ? -6.113 17.225 -1.846 1.00 81.56 84 ALA A C 1
ATOM 645 O O . ALA A 1 84 ? -7.252 17.046 -1.415 1.00 81.56 84 ALA A O 1
ATOM 646 N N . ARG A 1 85 ? -5.622 18.424 -2.151 1.00 69.88 85 ARG A N 1
ATOM 647 C CA .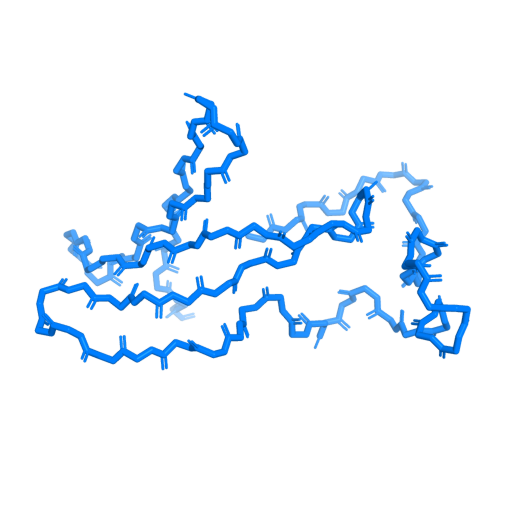 ARG A 1 85 ? -6.433 19.634 -2.278 1.00 69.88 85 ARG A CA 1
ATOM 648 C C . ARG A 1 85 ? -6.648 19.918 -3.750 1.00 69.88 85 ARG A C 1
ATOM 650 O O . ARG A 1 85 ? -5.695 19.633 -4.512 1.00 69.88 85 ARG A O 1
#

Nearest PDB structures (foldseek):
  9azz-assembly3_C  TM=3.784E-01  e=1.188E+00  Ehrlichia ruminantium str. Gardel
  1pby-assembly1_A  TM=6.782E-01  e=8.736E+00  Paracoccus denitrificans

Foldseek 3Di:
DPPDDVVDDQFLCQAPDPVRRRHGPPPDPQWDDWDDPDQKTWGWGADSVNNDIFTWIWGQDPPRWIWIWGDDPPDIDIDIGDDDD

Radius of gyration: 13.92 Å; Cα contacts (8 Å, |Δi|>4): 142; chains: 1; bounding box: 32×31×31 Å

Sequence (85 aa):
MVKPRPGAPATDVNNPDAKLRARPMIGLPILSGFSDAGEEWRGRIYDPRNGKSYKSIVTRGENGTLRVKGCVSFICQTQVWKAAR

Secondary structure (DSSP, 8-state):
--PPPTT--SB-TT-SSGGGTTSBSTT---EEEEEE-SSEEEEEEEETTTTEEEEEEEEE-GGG-EEEEEEETTEEEEEEEPPP-